Protein AF-D7MNX8-F1 (afdb_monomer_lite)

Foldseek 3Di:
DDQAQEDEDDDPDDPVAVVCQVCLNYQEYHYAYQDDDPDDHDQRASANHAHYEYEYAPDPCVNVVVNVVVRYPNYNYYHYYYDPDPPPDDD

pLDDT: mean 76.77, std 14.46, range [36.94, 94.94]

Structure (mmCIF, N/CA/C/O backbone):
data_AF-D7MNX8-F1
#
_entry.id   AF-D7MNX8-F1
#
loop_
_atom_site.group_PDB
_atom_site.id
_atom_site.type_symbol
_atom_site.label_atom_id
_atom_site.label_alt_id
_atom_site.label_comp_id
_atom_site.label_asym_id
_atom_site.label_entity_id
_atom_site.label_seq_id
_atom_site.pdbx_PDB_ins_code
_atom_site.Cartn_x
_atom_site.Cartn_y
_atom_site.Cartn_z
_atom_site.occupancy
_atom_site.B_iso_or_equiv
_atom_site.auth_seq_id
_atom_site.auth_comp_id
_atom_site.auth_asym_id
_atom_site.auth_atom_id
_atom_site.pdbx_PDB_model_num
ATOM 1 N N . MET A 1 1 ? -7.849 12.945 7.967 1.00 57.25 1 MET A N 1
ATOM 2 C CA . MET A 1 1 ? -7.789 12.048 6.795 1.00 57.25 1 MET A CA 1
ATOM 3 C C . MET A 1 1 ? -9.159 11.454 6.573 1.00 57.25 1 MET A C 1
ATOM 5 O O . MET A 1 1 ? -9.779 11.097 7.570 1.00 57.25 1 MET A O 1
ATOM 9 N N . PRO A 1 2 ? -9.650 11.393 5.328 1.00 66.81 2 PRO A N 1
ATOM 10 C CA . PRO A 1 2 ? -10.882 10.674 5.036 1.00 66.81 2 PRO A CA 1
ATOM 11 C C . PRO A 1 2 ? -10.702 9.191 5.380 1.00 66.81 2 PRO A C 1
ATOM 13 O O . PRO A 1 2 ? -9.617 8.636 5.209 1.00 66.81 2 PRO A O 1
ATOM 16 N N . PHE A 1 3 ? -11.753 8.559 5.888 1.00 77.50 3 PHE A N 1
ATOM 17 C CA . PHE A 1 3 ? -11.788 7.108 6.023 1.00 77.50 3 PHE A CA 1
ATOM 18 C C . PHE A 1 3 ? -12.139 6.526 4.654 1.00 77.50 3 PHE A C 1
ATOM 20 O O . PHE A 1 3 ? -13.234 6.774 4.145 1.00 77.50 3 PHE A O 1
ATOM 27 N N . LEU A 1 4 ? -11.194 5.827 4.028 1.00 79.50 4 LEU A N 1
ATOM 28 C CA . LEU A 1 4 ? -11.373 5.262 2.696 1.00 79.50 4 LEU A CA 1
ATOM 29 C C . LEU A 1 4 ? -11.593 3.756 2.834 1.00 79.50 4 LEU A C 1
ATOM 31 O O . LEU A 1 4 ? -10.695 3.016 3.215 1.00 79.50 4 LEU A O 1
ATOM 35 N N . ALA A 1 5 ? -12.792 3.279 2.513 1.00 84.06 5 ALA A N 1
ATOM 36 C CA . ALA A 1 5 ? -13.034 1.838 2.480 1.00 84.06 5 ALA A CA 1
ATOM 37 C C . ALA A 1 5 ? -12.284 1.172 1.311 1.00 84.06 5 ALA A C 1
ATOM 39 O O . ALA A 1 5 ? -11.768 0.066 1.449 1.00 84.06 5 ALA A O 1
ATOM 40 N N . GLU A 1 6 ? -12.201 1.865 0.175 1.00 86.94 6 GLU A N 1
ATOM 41 C CA . GLU A 1 6 ? -11.598 1.364 -1.055 1.00 86.94 6 GLU A CA 1
ATOM 42 C C . GLU A 1 6 ? -10.992 2.515 -1.867 1.00 86.94 6 GLU A C 1
ATOM 44 O O . GLU A 1 6 ? -11.541 3.619 -1.901 1.00 86.94 6 GLU A O 1
ATOM 49 N N . ALA A 1 7 ? -9.861 2.250 -2.519 1.00 83.00 7 ALA A N 1
ATOM 50 C CA . ALA A 1 7 ? -9.204 3.144 -3.461 1.00 83.00 7 ALA A CA 1
ATOM 51 C C . ALA A 1 7 ? -8.745 2.359 -4.700 1.00 83.00 7 ALA A C 1
ATOM 53 O O . ALA A 1 7 ? -8.170 1.278 -4.578 1.00 83.00 7 ALA A O 1
ATOM 54 N N . SER A 1 8 ? -8.970 2.919 -5.889 1.00 83.12 8 SER A N 1
ATOM 55 C CA . SER A 1 8 ? -8.512 2.357 -7.163 1.00 83.12 8 SER A CA 1
ATOM 56 C C . SER A 1 8 ? -7.721 3.399 -7.939 1.00 83.12 8 SER A C 1
ATOM 58 O O . SER A 1 8 ? -8.167 4.540 -8.075 1.00 83.12 8 SER A O 1
ATOM 60 N N . LEU A 1 9 ? -6.525 3.024 -8.388 1.00 74.50 9 LEU A N 1
ATOM 61 C CA . LEU A 1 9 ? -5.552 3.931 -8.977 1.00 74.50 9 LEU A CA 1
ATOM 62 C C . LEU A 1 9 ? -4.902 3.332 -10.213 1.00 74.50 9 LEU A C 1
ATOM 64 O O . LEU A 1 9 ? -4.266 2.281 -10.162 1.00 74.50 9 LEU A O 1
ATOM 68 N N . GLU A 1 10 ? -4.979 4.089 -11.299 1.00 73.75 10 GLU A N 1
ATOM 69 C CA . GLU A 1 10 ? -4.237 3.863 -12.531 1.00 73.75 10 GLU A CA 1
ATOM 70 C C . GLU A 1 10 ? -3.310 5.058 -12.733 1.00 73.75 10 GLU A C 1
ATOM 72 O O . GLU A 1 10 ? -3.765 6.178 -12.970 1.00 73.75 10 GLU A O 1
ATOM 77 N N . LEU A 1 11 ? -2.003 4.857 -12.542 1.00 66.25 11 LEU A N 1
ATOM 78 C CA . LEU A 1 11 ? -1.056 5.969 -12.450 1.00 66.25 11 LEU A CA 1
ATOM 79 C C . LEU A 1 11 ? -0.034 5.957 -13.591 1.00 66.25 11 LEU A C 1
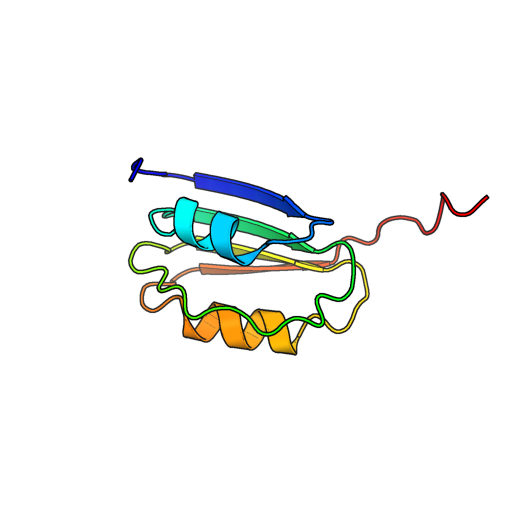ATOM 81 O O . LEU A 1 11 ? 0.594 4.941 -13.892 1.00 66.25 11 LEU A O 1
ATOM 85 N N . SER A 1 12 ? 0.183 7.149 -14.152 1.00 62.69 12 SER A N 1
ATOM 86 C CA . SER A 1 12 ? 1.281 7.516 -15.059 1.00 62.69 12 SER A CA 1
ATOM 87 C C . SER A 1 12 ? 2.097 8.713 -14.516 1.00 62.69 12 SER A C 1
ATOM 89 O O . SER A 1 12 ? 2.614 9.527 -15.282 1.00 62.69 12 SER A O 1
ATOM 91 N N . ILE A 1 13 ? 2.127 8.902 -13.188 1.00 58.69 13 ILE A N 1
ATOM 92 C CA . ILE A 1 13 ? 2.218 10.234 -12.555 1.00 58.69 13 ILE A CA 1
ATOM 93 C C . ILE A 1 13 ? 3.577 10.550 -11.894 1.00 58.69 13 ILE A C 1
ATOM 95 O O . ILE A 1 13 ? 4.168 9.722 -11.206 1.00 58.69 13 ILE A O 1
ATOM 99 N N . ARG A 1 14 ? 4.005 11.822 -12.006 1.00 56.69 14 ARG A N 1
ATOM 100 C CA . ARG A 1 14 ? 5.007 12.471 -11.130 1.00 56.69 14 ARG A CA 1
ATOM 101 C C . ARG A 1 14 ? 4.349 12.896 -9.802 1.00 56.69 14 ARG A C 1
ATOM 103 O O . ARG A 1 14 ? 3.322 13.563 -9.846 1.00 56.69 14 ARG A O 1
ATOM 110 N N . ASN A 1 15 ? 4.967 12.602 -8.650 1.00 65.31 15 ASN A N 1
ATOM 111 C CA . ASN A 1 15 ? 4.480 12.846 -7.264 1.00 65.31 15 ASN A CA 1
ATOM 112 C C . ASN A 1 15 ? 3.587 11.759 -6.634 1.00 65.31 15 ASN A C 1
ATOM 114 O O . ASN A 1 15 ? 2.706 12.067 -5.827 1.00 65.31 15 ASN A O 1
ATOM 118 N N . LEU A 1 16 ? 3.874 10.487 -6.919 1.00 75.00 16 LEU A N 1
ATOM 119 C CA . LEU A 1 16 ? 3.259 9.330 -6.259 1.00 75.00 16 LEU A CA 1
ATOM 120 C C . LEU A 1 16 ? 3.208 9.459 -4.722 1.00 75.00 16 LEU A C 1
ATOM 122 O O . LEU A 1 16 ? 2.214 9.112 -4.094 1.00 75.00 16 LEU A O 1
ATOM 126 N N . THR A 1 17 ? 4.245 10.036 -4.120 1.00 75.12 17 THR A N 1
ATOM 127 C CA . THR A 1 17 ? 4.396 10.178 -2.670 1.00 75.12 17 THR A CA 1
ATOM 128 C C . THR A 1 17 ? 3.255 10.883 -1.963 1.00 75.12 17 THR A C 1
ATOM 130 O O . THR A 1 17 ? 2.692 10.349 -1.011 1.00 75.12 17 THR A O 1
ATOM 133 N N . ARG A 1 18 ? 2.905 12.090 -2.418 1.00 77.31 18 ARG A N 1
ATOM 134 C CA . ARG A 1 18 ? 1.838 12.870 -1.777 1.00 77.31 18 ARG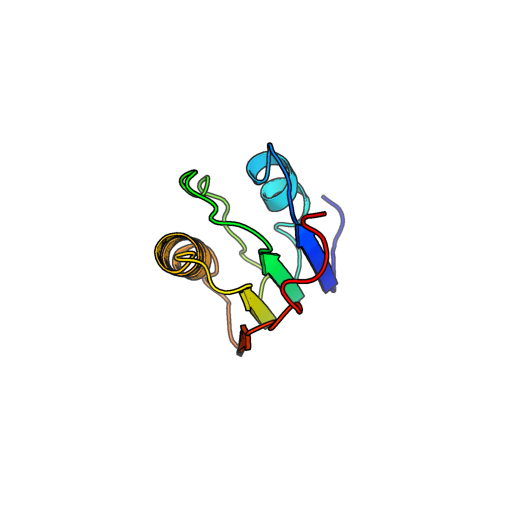 A CA 1
ATOM 135 C C . ARG A 1 18 ? 0.494 12.172 -1.917 1.00 77.31 18 ARG A C 1
ATOM 137 O O . ARG A 1 18 ? -0.366 12.324 -1.058 1.00 77.31 18 ARG A O 1
ATOM 144 N N . PHE A 1 19 ? 0.333 11.418 -2.999 1.00 79.19 19 PHE A N 1
ATOM 145 C CA . PHE A 1 19 ? -0.886 10.688 -3.261 1.00 79.19 19 PHE A CA 1
ATOM 146 C C . PHE A 1 19 ? -1.019 9.467 -2.346 1.00 79.19 19 PHE A C 1
ATOM 148 O O . PHE A 1 19 ? -2.049 9.322 -1.697 1.00 79.19 19 PHE A O 1
ATOM 155 N N . LEU A 1 20 ? 0.031 8.642 -2.232 1.00 83.75 20 LEU A N 1
ATOM 156 C CA . LEU A 1 20 ? 0.047 7.489 -1.323 1.00 83.75 20 LEU A CA 1
ATOM 157 C C . LEU A 1 20 ? -0.199 7.910 0.133 1.00 83.75 20 LEU A C 1
ATOM 159 O O . LEU A 1 20 ? -0.983 7.268 0.826 1.00 83.75 20 LEU A O 1
ATOM 163 N N . ASP A 1 21 ? 0.392 9.023 0.582 1.00 84.19 21 ASP A N 1
ATOM 164 C CA . ASP A 1 21 ? 0.127 9.536 1.930 1.00 84.19 21 ASP A CA 1
ATOM 165 C C . ASP A 1 21 ? -1.349 9.928 2.107 1.00 84.19 21 ASP A C 1
ATOM 167 O O . ASP A 1 21 ? -1.956 9.579 3.115 1.00 84.19 21 ASP A O 1
ATOM 171 N N . ALA A 1 22 ? -1.973 10.566 1.111 1.00 84.44 22 ALA A N 1
ATOM 172 C CA . ALA A 1 22 ? -3.377 10.976 1.182 1.00 84.44 22 ALA A CA 1
ATOM 173 C C . ALA A 1 22 ? -4.367 9.800 1.302 1.00 84.44 22 ALA A C 1
ATOM 175 O O . ALA A 1 22 ? -5.461 9.986 1.838 1.00 84.44 22 ALA A O 1
ATOM 176 N N . ILE A 1 23 ? -3.983 8.610 0.831 1.00 86.94 23 ILE A N 1
ATOM 177 C CA . ILE A 1 23 ? -4.831 7.409 0.806 1.00 86.94 23 ILE A CA 1
ATOM 178 C C . ILE A 1 23 ? -4.429 6.345 1.834 1.00 86.94 23 ILE A C 1
ATOM 180 O O . ILE A 1 23 ? -4.961 5.240 1.795 1.00 86.94 23 ILE A O 1
ATOM 184 N N . LYS A 1 24 ? -3.498 6.629 2.752 1.00 87.94 24 LYS A N 1
ATOM 185 C CA . LYS A 1 24 ? -2.955 5.608 3.671 1.00 87.94 24 LYS A CA 1
ATOM 186 C C . LYS A 1 24 ? -3.974 4.975 4.629 1.00 87.94 24 LYS A C 1
ATOM 188 O O . LYS A 1 24 ? -3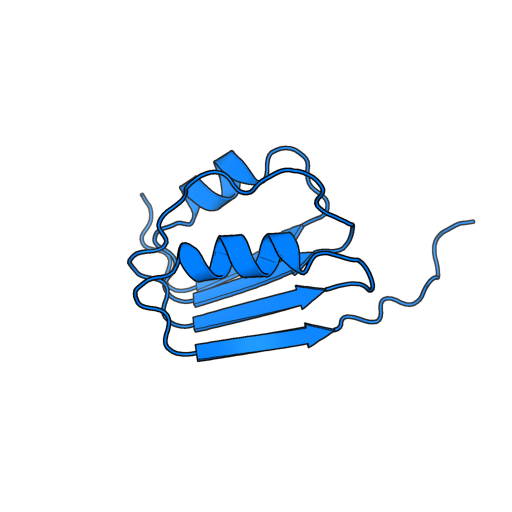.682 3.959 5.250 1.00 87.94 24 LYS A O 1
ATOM 193 N N . SER A 1 25 ? -5.156 5.578 4.753 1.00 89.81 25 SER A N 1
ATOM 194 C CA . SER A 1 25 ? -6.317 5.054 5.482 1.00 89.81 25 SER A CA 1
ATOM 195 C C . SER A 1 25 ? -7.170 4.076 4.666 1.00 89.81 25 SER A C 1
ATOM 197 O O . SER A 1 25 ? -8.238 3.688 5.128 1.00 89.81 25 SER A O 1
ATOM 199 N N . ALA A 1 26 ? -6.763 3.724 3.443 1.00 90.44 26 ALA A N 1
ATOM 200 C CA . ALA A 1 26 ? -7.496 2.785 2.608 1.00 90.44 26 ALA A CA 1
ATOM 201 C C . ALA A 1 26 ? -7.448 1.365 3.187 1.00 90.44 26 ALA A C 1
ATOM 203 O O . ALA A 1 26 ? -6.365 0.843 3.449 1.00 90.44 26 ALA A O 1
ATOM 204 N N . ASN A 1 27 ? -8.610 0.717 3.302 1.00 93.00 27 ASN A N 1
ATOM 205 C CA . ASN A 1 27 ? -8.681 -0.702 3.669 1.00 93.00 27 ASN A CA 1
ATOM 206 C C . ASN A 1 27 ? -8.443 -1.626 2.472 1.00 93.00 27 ASN A C 1
ATOM 208 O O . ASN A 1 27 ? -7.911 -2.728 2.625 1.00 93.00 27 ASN A O 1
ATOM 212 N N . ARG A 1 28 ? -8.841 -1.175 1.280 1.00 94.00 28 ARG A N 1
ATOM 213 C CA . ARG A 1 28 ? -8.651 -1.882 0.014 1.00 94.00 28 ARG A CA 1
ATOM 214 C C . ARG A 1 28 ? -7.995 -0.966 -1.002 1.00 94.00 28 ARG A C 1
ATOM 216 O O . ARG A 1 28 ? -8.452 0.161 -1.185 1.00 94.00 28 ARG A O 1
ATOM 223 N N . LEU A 1 29 ? -6.961 -1.452 -1.675 1.00 90.06 29 LEU A N 1
ATOM 224 C CA . LEU A 1 29 ? -6.216 -0.698 -2.675 1.00 90.06 29 LEU A CA 1
ATOM 225 C C . LEU A 1 29 ? -6.046 -1.523 -3.949 1.00 90.06 29 LEU A C 1
ATOM 227 O O . LEU A 1 29 ? -5.517 -2.631 -3.920 1.00 90.06 29 LEU A O 1
ATOM 231 N N . TYR A 1 30 ? -6.455 -0.951 -5.075 1.00 89.69 30 TYR A N 1
ATOM 232 C CA . TYR A 1 30 ? -6.075 -1.392 -6.411 1.00 89.69 30 TYR A CA 1
ATOM 233 C C . TYR A 1 30 ? -5.086 -0.382 -6.996 1.00 89.69 30 TYR A C 1
ATOM 235 O O . TYR A 1 30 ? -5.391 0.808 -7.068 1.00 89.69 30 TYR A O 1
ATOM 243 N N . LEU A 1 31 ? -3.901 -0.840 -7.394 1.00 85.19 31 LEU A N 1
ATOM 244 C CA . LEU A 1 31 ? -2.826 0.006 -7.902 1.00 85.19 31 LEU A CA 1
ATOM 245 C C . LEU A 1 31 ? -2.252 -0.585 -9.191 1.00 85.19 31 LEU A C 1
ATOM 247 O O . LEU A 1 31 ? -1.593 -1.623 -9.155 1.00 85.19 31 LEU A O 1
ATOM 251 N N . CYS A 1 32 ? -2.468 0.094 -10.319 1.00 80.25 32 CYS A N 1
ATOM 252 C CA . CYS A 1 32 ? -1.877 -0.263 -11.605 1.00 80.25 32 CYS A CA 1
ATOM 253 C C . CYS A 1 32 ? -0.821 0.748 -12.065 1.00 80.25 32 CYS A C 1
ATOM 255 O O . CYS A 1 32 ? -1.081 1.954 -12.157 1.00 80.25 32 CYS A O 1
ATOM 257 N N . LEU A 1 33 ? 0.366 0.234 -12.394 1.00 75.69 33 LEU A N 1
ATOM 258 C CA . LEU A 1 33 ? 1.494 0.996 -12.914 1.00 75.69 33 LEU A CA 1
ATOM 259 C C . LEU A 1 33 ? 1.670 0.750 -14.410 1.00 75.69 33 LEU A C 1
ATOM 261 O O . LEU A 1 33 ? 1.862 -0.383 -14.855 1.00 75.69 33 LEU A O 1
ATOM 265 N N . HIS A 1 34 ? 1.634 1.844 -15.170 1.00 70.38 34 HIS A N 1
ATOM 266 C CA . HIS A 1 34 ? 1.717 1.824 -16.631 1.00 70.38 34 HIS A CA 1
ATOM 267 C C . HIS A 1 34 ? 3.129 2.093 -17.178 1.00 70.38 34 HIS A C 1
ATOM 269 O O . HIS A 1 34 ? 3.343 1.979 -18.381 1.00 70.38 34 HIS A O 1
ATOM 275 N N . ARG A 1 35 ? 4.095 2.475 -16.329 1.00 65.94 35 ARG A N 1
ATOM 276 C CA . ARG A 1 35 ? 5.512 2.697 -16.684 1.00 65.94 35 ARG A CA 1
ATOM 277 C C . ARG A 1 35 ? 6.417 2.340 -15.506 1.00 65.94 35 ARG A C 1
ATOM 279 O O . ARG A 1 35 ? 5.947 2.344 -14.368 1.00 65.94 35 ARG A O 1
ATOM 286 N N . ASP A 1 36 ? 7.700 2.104 -15.785 1.00 61.88 36 ASP A N 1
ATOM 287 C CA . ASP A 1 36 ? 8.720 1.882 -14.756 1.00 61.88 36 ASP A CA 1
ATOM 288 C C . ASP A 1 36 ? 8.780 3.065 -13.787 1.00 61.88 36 ASP A C 1
ATOM 290 O O . ASP A 1 36 ? 9.160 4.185 -14.143 1.00 61.88 36 ASP A O 1
ATOM 294 N N . ILE A 1 37 ? 8.391 2.810 -12.538 1.00 63.31 37 ILE A N 1
ATOM 295 C CA . ILE A 1 37 ? 8.609 3.745 -11.442 1.00 63.31 37 ILE A CA 1
ATOM 296 C C . ILE A 1 37 ? 10.021 3.503 -10.925 1.00 63.31 37 ILE A C 1
ATOM 298 O O . ILE A 1 37 ? 10.270 2.587 -10.153 1.00 63.31 37 ILE A O 1
ATOM 302 N N . THR A 1 38 ? 10.950 4.350 -11.358 1.00 55.81 38 THR A N 1
ATOM 303 C CA . THR A 1 38 ? 12.350 4.326 -10.908 1.00 55.81 38 THR A CA 1
ATOM 304 C C . THR A 1 38 ? 12.577 5.110 -9.615 1.00 55.81 38 THR A C 1
ATOM 306 O O . THR A 1 38 ? 13.692 5.146 -9.096 1.00 55.81 38 THR A O 1
ATOM 309 N N . SER A 1 39 ? 11.545 5.770 -9.082 1.00 59.75 39 SER A N 1
ATOM 310 C CA . SER A 1 39 ? 11.651 6.515 -7.829 1.00 59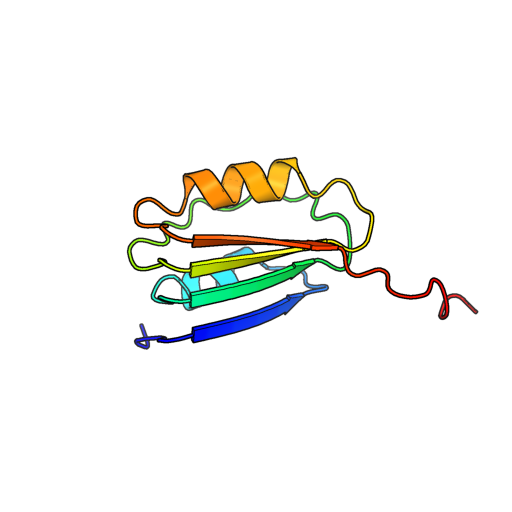.75 39 SER A CA 1
ATOM 311 C C . SER A 1 39 ? 11.393 5.607 -6.633 1.00 59.75 39 SER A C 1
ATOM 313 O O . SER A 1 39 ? 10.340 4.973 -6.571 1.00 59.75 39 SER A O 1
ATOM 315 N N . ALA A 1 40 ? 12.314 5.626 -5.666 1.00 60.22 40 ALA A N 1
ATOM 316 C CA . ALA A 1 40 ? 12.159 4.956 -4.379 1.00 60.22 40 ALA A CA 1
ATOM 317 C C . ALA A 1 40 ? 10.813 5.302 -3.726 1.00 60.22 40 ALA A C 1
ATOM 319 O O . ALA A 1 40 ? 10.366 6.457 -3.768 1.00 60.22 40 ALA A O 1
ATOM 320 N N . ILE A 1 41 ? 10.172 4.302 -3.117 1.00 64.44 41 ILE A N 1
ATOM 321 C CA . ILE A 1 41 ? 8.912 4.529 -2.417 1.00 64.44 41 ILE A CA 1
ATOM 322 C C . ILE A 1 41 ? 9.191 5.368 -1.165 1.00 64.44 41 ILE A C 1
ATOM 324 O O . ILE A 1 41 ? 10.077 5.042 -0.376 1.00 64.44 41 ILE A O 1
ATOM 328 N N . PRO A 1 42 ? 8.447 6.459 -0.952 1.00 65.81 42 PRO A N 1
ATOM 329 C CA . PRO A 1 42 ? 8.490 7.181 0.312 1.00 65.81 42 PRO A CA 1
ATOM 330 C C . PRO A 1 42 ? 7.945 6.300 1.435 1.00 65.81 42 PRO A C 1
ATOM 332 O O . PRO A 1 42 ? 6.983 5.574 1.236 1.00 65.81 42 PRO A O 1
ATOM 335 N N . LEU A 1 43 ? 8.505 6.414 2.633 1.00 68.88 43 LEU A N 1
ATOM 336 C CA . LEU A 1 43 ? 8.061 5.651 3.798 1.00 68.88 43 LEU A CA 1
ATOM 337 C C . LEU A 1 43 ? 6.606 6.026 4.185 1.00 68.88 43 LEU A C 1
ATOM 339 O O . LEU A 1 43 ? 6.383 6.983 4.928 1.00 68.88 43 LEU A O 1
ATOM 343 N N . VAL A 1 44 ? 5.605 5.308 3.669 1.00 79.81 44 VAL A N 1
ATOM 344 C CA . VAL A 1 44 ? 4.171 5.493 3.946 1.00 79.81 44 VAL A CA 1
ATOM 345 C C . VAL A 1 44 ? 3.629 4.221 4.581 1.00 79.81 44 VAL A C 1
ATOM 347 O O . VAL A 1 44 ? 3.533 3.196 3.935 1.00 79.81 44 VAL A O 1
ATOM 350 N N . SER A 1 45 ? 3.222 4.265 5.848 1.00 86.88 45 SER A N 1
ATOM 351 C CA . SER A 1 45 ? 2.647 3.078 6.493 1.00 86.88 45 SER A CA 1
ATOM 352 C C . SER A 1 45 ? 1.140 2.974 6.240 1.00 86.88 45 SER A C 1
ATOM 354 O O . SER A 1 45 ? 0.368 3.830 6.683 1.00 86.88 45 SER A O 1
ATOM 356 N N . PHE A 1 46 ? 0.727 1.905 5.560 1.00 89.44 46 PHE A N 1
ATOM 357 C CA . PHE A 1 46 ? -0.664 1.532 5.314 1.00 89.44 46 PHE A CA 1
ATOM 358 C C . PHE A 1 46 ? -1.186 0.646 6.453 1.00 89.44 46 PHE A C 1
ATOM 360 O O . PHE A 1 46 ? -1.340 -0.566 6.312 1.00 89.44 46 PHE A O 1
ATOM 367 N N . THR A 1 47 ? -1.445 1.244 7.615 1.00 89.56 47 THR A N 1
ATOM 368 C CA . THR A 1 47 ? -1.819 0.499 8.833 1.00 89.56 47 THR A CA 1
ATOM 369 C C . THR A 1 47 ? -3.216 -0.120 8.795 1.00 89.56 47 THR A C 1
ATOM 371 O O . THR A 1 47 ? -3.534 -0.936 9.651 1.00 89.56 47 THR A O 1
ATOM 374 N N . GLN A 1 48 ? -4.057 0.270 7.837 1.00 90.94 48 GLN A N 1
ATOM 375 C CA . GLN A 1 48 ? -5.442 -0.208 7.715 1.00 90.94 48 GLN A CA 1
ATOM 376 C C . GLN A 1 48 ? -5.668 -1.060 6.464 1.00 90.94 48 GLN A C 1
ATOM 378 O O . GLN A 1 48 ? -6.754 -1.604 6.272 1.00 90.94 48 GLN A O 1
ATOM 383 N N . LEU A 1 49 ? -4.648 -1.193 5.615 1.00 93.56 49 LEU A N 1
ATOM 384 C CA . LEU A 1 49 ? -4.783 -1.874 4.342 1.00 93.56 49 LEU A CA 1
ATOM 385 C C . LEU A 1 49 ? -4.801 -3.388 4.539 1.00 93.56 49 LEU A C 1
ATOM 387 O O . LEU A 1 49 ? -3.817 -3.985 4.968 1.00 93.56 49 LEU A O 1
ATOM 391 N N . HIS A 1 50 ? -5.918 -4.006 4.168 1.00 94.06 50 HIS A N 1
ATOM 392 C CA . HIS A 1 50 ? -6.134 -5.445 4.257 1.00 94.06 50 HIS A CA 1
ATOM 393 C C . HIS A 1 50 ? -6.104 -6.130 2.892 1.00 94.06 50 HIS A C 1
ATOM 395 O O . HIS A 1 50 ? -5.591 -7.245 2.793 1.00 94.06 50 HIS A O 1
ATOM 401 N N . ASP A 1 51 ? -6.623 -5.471 1.853 1.00 94.94 51 ASP A N 1
ATOM 402 C CA . ASP A 1 51 ? -6.700 -6.023 0.502 1.00 94.94 51 ASP A CA 1
ATOM 403 C C . ASP A 1 51 ? -5.886 -5.161 -0.473 1.00 94.94 51 ASP A C 1
ATOM 405 O O . ASP A 1 51 ? -6.221 -4.001 -0.708 1.00 94.94 51 ASP A O 1
ATOM 409 N N . LEU A 1 52 ? -4.844 -5.732 -1.078 1.00 92.06 52 LEU A N 1
ATOM 410 C CA . LEU A 1 52 ? -4.014 -5.068 -2.083 1.00 92.06 52 LEU A CA 1
ATOM 411 C C . LEU A 1 52 ? -4.066 -5.830 -3.409 1.00 92.06 52 LEU A C 1
ATOM 413 O O . LEU A 1 52 ? -3.791 -7.029 -3.474 1.00 92.06 52 LEU A O 1
ATOM 417 N N . THR A 1 53 ? -4.395 -5.126 -4.488 1.00 91.69 53 THR A N 1
ATOM 418 C CA . THR A 1 53 ? -4.291 -5.630 -5.858 1.00 91.69 53 THR A CA 1
ATOM 419 C C . THR A 1 53 ? -3.300 -4.780 -6.634 1.00 91.69 53 THR A C 1
ATOM 421 O O . THR A 1 53 ? -3.492 -3.576 -6.781 1.00 91.69 53 THR A O 1
ATOM 424 N N . LEU A 1 54 ? -2.244 -5.416 -7.129 1.00 87.31 54 LEU A N 1
ATOM 425 C CA . LEU A 1 54 ? -1.162 -4.788 -7.876 1.00 87.31 54 LEU A CA 1
ATOM 426 C C . LEU A 1 54 ? -1.271 -5.144 -9.352 1.00 87.31 54 LEU A C 1
ATOM 428 O O . LEU A 1 54 ? -1.537 -6.293 -9.696 1.00 87.31 54 LEU A O 1
ATOM 432 N N . CYS A 1 55 ? -1.050 -4.165 -10.218 1.00 84.31 55 CYS A N 1
ATOM 433 C CA . CYS A 1 55 ? -1.125 -4.310 -11.661 1.00 84.31 55 CYS A CA 1
ATOM 434 C C . CYS A 1 55 ? 0.126 -3.722 -12.327 1.00 84.31 55 CYS A C 1
ATOM 436 O O . CYS A 1 55 ? 0.516 -2.595 -12.026 1.00 84.31 55 CYS A O 1
ATOM 438 N N . THR A 1 56 ? 0.777 -4.488 -13.208 1.00 76.75 56 THR A N 1
ATOM 439 C CA . THR A 1 56 ? 1.983 -4.061 -13.948 1.00 76.75 56 THR A CA 1
ATOM 440 C C . THR A 1 56 ? 1.778 -4.158 -15.459 1.00 76.75 56 THR A C 1
ATOM 442 O O . THR A 1 56 ? 1.131 -5.094 -15.933 1.00 76.75 56 THR A O 1
ATOM 445 N N . CYS A 1 57 ? 2.350 -3.213 -16.211 1.00 71.88 57 CYS A N 1
ATOM 446 C CA . CYS A 1 57 ? 2.313 -3.162 -17.678 1.00 71.88 57 CYS A CA 1
ATOM 447 C C . CYS A 1 57 ? 3.678 -3.494 -18.314 1.00 71.88 57 CYS A C 1
ATOM 449 O O . CYS A 1 57 ? 4.196 -2.728 -19.121 1.00 71.88 57 CYS A O 1
ATOM 451 N N . GLY A 1 58 ? 4.280 -4.630 -17.942 1.00 61.94 58 GLY A N 1
ATOM 452 C CA . GLY A 1 58 ? 5.466 -5.177 -18.626 1.00 61.94 58 GLY A CA 1
ATOM 453 C C . GLY A 1 58 ? 6.830 -4.582 -18.239 1.00 61.94 58 GLY A C 1
ATOM 454 O O . GLY A 1 58 ? 7.819 -4.919 -18.883 1.00 61.94 58 GLY A O 1
ATOM 455 N N . GLY A 1 59 ? 6.893 -3.739 -17.202 1.00 64.44 59 GLY A N 1
ATOM 456 C CA . GLY A 1 59 ? 8.126 -3.130 -16.678 1.00 64.44 59 GLY A CA 1
ATOM 457 C C . GLY A 1 59 ? 8.678 -3.777 -15.393 1.00 64.44 59 GLY A C 1
ATOM 458 O O . GLY A 1 59 ? 7.996 -4.582 -14.746 1.00 64.44 59 GLY A O 1
ATOM 459 N N . ASP A 1 60 ? 9.897 -3.392 -14.998 1.00 67.56 60 ASP A N 1
ATOM 460 C CA . ASP A 1 60 ? 10.602 -3.814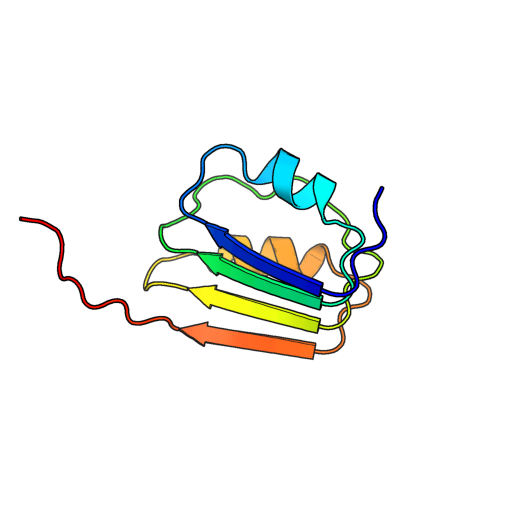 -13.774 1.00 67.56 60 ASP A CA 1
ATOM 461 C C . ASP A 1 60 ? 10.144 -3.007 -12.544 1.00 67.56 60 ASP A C 1
ATOM 463 O O . ASP A 1 60 ? 10.903 -2.329 -11.854 1.00 67.56 60 ASP A O 1
ATOM 467 N N . ALA A 1 61 ? 8.846 -3.086 -12.253 1.00 72.94 61 ALA A N 1
ATOM 468 C CA . ALA A 1 61 ? 8.252 -2.498 -11.053 1.00 72.94 61 ALA A CA 1
ATOM 469 C C . ALA A 1 61 ? 8.407 -3.401 -9.810 1.00 72.94 61 ALA A C 1
ATOM 471 O O . ALA A 1 61 ? 7.780 -3.155 -8.782 1.00 72.94 61 ALA A O 1
ATOM 472 N N . TRP A 1 62 ? 9.206 -4.471 -9.880 1.00 74.94 62 TRP A N 1
ATOM 473 C CA . TRP A 1 62 ? 9.320 -5.455 -8.799 1.00 74.94 62 TRP A CA 1
ATOM 474 C C . TRP A 1 62 ? 9.889 -4.865 -7.515 1.00 74.94 62 TRP A C 1
ATOM 476 O O . TRP A 1 62 ? 9.356 -5.128 -6.439 1.00 74.94 62 TRP A O 1
ATOM 486 N N . SER A 1 63 ? 10.930 -4.042 -7.630 1.00 77.88 63 SER A N 1
ATOM 487 C CA . SER A 1 63 ? 11.518 -3.322 -6.496 1.00 77.88 63 SER A CA 1
ATOM 488 C C . SER A 1 63 ? 10.484 -2.430 -5.807 1.00 77.88 63 SER A C 1
ATOM 490 O O . SER A 1 63 ? 10.318 -2.503 -4.592 1.00 77.88 63 SER A O 1
ATOM 492 N N . PHE A 1 64 ? 9.701 -1.691 -6.596 1.00 78.75 64 PHE A N 1
ATOM 493 C CA . PHE A 1 64 ? 8.581 -0.894 -6.110 1.00 78.75 64 PHE A CA 1
ATOM 494 C C . PHE A 1 64 ? 7.572 -1.764 -5.340 1.00 78.75 64 PHE A C 1
ATOM 496 O O . PHE A 1 64 ? 7.213 -1.467 -4.203 1.00 78.75 64 PHE A O 1
ATOM 503 N N . TRP A 1 65 ? 7.132 -2.884 -5.909 1.00 81.69 65 TRP A N 1
ATOM 504 C CA . TRP A 1 65 ? 6.165 -3.739 -5.221 1.00 81.69 65 TRP A CA 1
ATOM 505 C C . TRP A 1 65 ? 6.695 -4.270 -3.892 1.00 81.69 65 TRP A C 1
ATOM 507 O O . TRP A 1 65 ? 5.968 -4.237 -2.904 1.00 81.69 65 TRP A O 1
ATOM 517 N N . LEU A 1 66 ? 7.956 -4.697 -3.837 1.00 84.50 66 LEU A N 1
ATOM 518 C CA . LEU A 1 66 ? 8.572 -5.179 -2.601 1.00 84.50 66 LEU A CA 1
ATOM 519 C C . LEU A 1 66 ? 8.588 -4.099 -1.510 1.00 84.50 66 LEU A C 1
ATOM 521 O O . LEU A 1 66 ? 8.171 -4.375 -0.382 1.00 84.50 66 LEU A O 1
ATOM 525 N N . ASP A 1 67 ? 8.978 -2.871 -1.854 1.00 84.69 67 ASP A N 1
ATOM 526 C CA . ASP A 1 67 ? 9.003 -1.741 -0.919 1.00 84.69 67 ASP A CA 1
ATOM 527 C C . ASP A 1 67 ? 7.599 -1.380 -0.401 1.00 84.69 67 ASP A C 1
ATOM 529 O O . ASP A 1 67 ? 7.433 -1.011 0.765 1.00 84.69 67 ASP A O 1
ATOM 533 N N . LEU A 1 68 ? 6.569 -1.497 -1.248 1.00 84.62 68 LEU A N 1
ATOM 534 C CA . LEU A 1 68 ? 5.181 -1.215 -0.872 1.00 84.62 68 LEU A CA 1
ATOM 535 C C . LEU A 1 68 ? 4.626 -2.303 0.051 1.00 84.62 68 LEU A C 1
ATOM 537 O O . LEU A 1 68 ? 3.919 -2.007 1.012 1.00 84.62 68 LEU A O 1
ATOM 541 N N . LEU A 1 69 ? 4.954 -3.569 -0.210 1.00 87.44 69 LEU A N 1
ATOM 542 C CA . LEU A 1 69 ? 4.504 -4.684 0.623 1.00 87.44 69 LEU A CA 1
ATOM 543 C C . LEU A 1 69 ? 5.065 -4.587 2.046 1.00 87.44 69 LEU A C 1
ATOM 545 O O . LEU A 1 69 ? 4.339 -4.843 3.005 1.00 87.44 69 LEU A O 1
ATOM 549 N N . GLN A 1 70 ? 6.313 -4.135 2.202 1.00 89.06 70 GLN A N 1
ATOM 550 C CA . GLN A 1 70 ? 6.909 -3.873 3.520 1.00 89.06 70 GLN A CA 1
ATOM 551 C C . GLN A 1 70 ? 6.179 -2.776 4.310 1.00 89.06 70 GLN A C 1
ATOM 553 O O . GLN A 1 70 ? 6.284 -2.706 5.533 1.00 89.06 70 GLN A O 1
ATOM 558 N N . GLN A 1 71 ? 5.423 -1.926 3.620 1.00 89.12 71 GLN A N 1
ATOM 559 C CA . GLN A 1 71 ? 4.695 -0.799 4.189 1.00 89.12 71 GLN A CA 1
ATOM 560 C C . GLN A 1 71 ? 3.255 -1.134 4.618 1.00 89.12 71 GLN A C 1
ATOM 562 O O . GLN A 1 71 ? 2.572 -0.268 5.173 1.00 89.12 71 GLN A O 1
ATOM 567 N N . CYS A 1 72 ? 2.800 -2.375 4.416 1.00 91.12 72 CYS A N 1
ATOM 568 C CA . CYS A 1 72 ? 1.422 -2.815 4.659 1.00 91.12 72 CYS A CA 1
ATOM 569 C C . CYS A 1 72 ? 1.355 -3.899 5.762 1.00 91.12 72 CYS A C 1
ATOM 571 O O . CYS A 1 72 ? 1.165 -5.076 5.451 1.00 91.12 72 CYS A O 1
ATOM 573 N N . PRO A 1 73 ? 1.513 -3.546 7.055 1.00 90.94 73 PRO A N 1
ATOM 574 C CA . PRO A 1 73 ? 1.662 -4.524 8.142 1.00 90.94 73 PRO A CA 1
ATOM 575 C C . PRO A 1 73 ? 0.420 -5.394 8.395 1.00 90.94 73 PRO A C 1
ATOM 577 O O . PRO A 1 73 ? 0.551 -6.517 8.869 1.00 90.94 73 PRO A O 1
ATOM 580 N N . GLU A 1 74 ? -0.774 -4.897 8.066 1.00 93.62 74 GLU A N 1
ATOM 581 C CA . GLU A 1 74 ? -2.058 -5.571 8.314 1.00 93.62 74 GLU A CA 1
ATOM 582 C C . GLU A 1 74 ? -2.644 -6.236 7.054 1.00 93.62 74 GLU A C 1
ATOM 584 O O . GLU A 1 74 ? -3.825 -6.612 7.026 1.00 93.62 74 GLU A O 1
ATOM 589 N N . MET A 1 75 ? -1.833 -6.374 5.998 1.00 94.12 75 MET A N 1
ATOM 590 C CA . MET A 1 75 ? -2.266 -6.930 4.720 1.00 94.12 75 MET A CA 1
ATOM 591 C C . MET A 1 75 ? -2.605 -8.417 4.859 1.00 94.12 75 MET A C 1
ATOM 593 O O . MET A 1 75 ? -1.834 -9.210 5.395 1.00 94.12 75 MET A O 1
ATOM 597 N N . ARG A 1 76 ? -3.770 -8.806 4.336 1.00 94.56 76 ARG A N 1
ATOM 598 C CA . ARG A 1 76 ? -4.292 -10.182 4.396 1.00 94.56 76 ARG A CA 1
ATOM 599 C C . ARG A 1 76 ? -4.459 -10.800 3.021 1.00 94.56 76 ARG A C 1
ATOM 601 O O . ARG A 1 76 ? -4.315 -12.010 2.870 1.00 94.56 76 ARG A O 1
ATOM 608 N N . VAL A 1 77 ? -4.776 -9.978 2.026 1.00 94.56 77 VAL A N 1
ATOM 609 C CA . VAL A 1 77 ? -5.002 -10.416 0.654 1.00 94.56 77 VAL A CA 1
ATOM 610 C C . VAL A 1 77 ? -4.086 -9.628 -0.263 1.00 94.56 77 VAL A C 1
ATOM 612 O O . VAL A 1 77 ? -4.125 -8.401 -0.293 1.00 94.56 77 VAL A O 1
ATOM 615 N N . LEU A 1 78 ? -3.297 -10.361 -1.044 1.00 92.88 78 LEU A N 1
ATOM 616 C CA . LEU A 1 78 ? -2.453 -9.825 -2.100 1.00 92.88 78 LEU A CA 1
ATOM 617 C C . LEU A 1 78 ? -2.852 -10.467 -3.427 1.00 92.88 78 LEU A C 1
ATOM 619 O O . LEU A 1 78 ? -2.919 -11.693 -3.538 1.00 92.88 78 LEU A O 1
ATOM 623 N N . ARG A 1 79 ? -3.123 -9.642 -4.436 1.00 93.12 79 ARG A N 1
ATOM 624 C CA . ARG A 1 79 ? -3.427 -10.078 -5.802 1.00 93.12 79 ARG A CA 1
ATOM 625 C C . ARG A 1 79 ? -2.493 -9.386 -6.776 1.00 93.12 79 ARG A C 1
ATOM 627 O O . ARG A 1 79 ? -2.251 -8.190 -6.653 1.00 93.12 79 ARG A O 1
ATOM 634 N N . PHE A 1 80 ? -2.025 -10.133 -7.766 1.00 86.81 80 PHE A N 1
ATOM 635 C CA . PHE A 1 80 ? -1.238 -9.602 -8.870 1.00 86.81 80 PHE A CA 1
ATOM 636 C C . PHE A 1 80 ? -2.014 -9.752 -10.172 1.00 86.81 80 PHE A C 1
ATOM 638 O O . PHE A 1 80 ? -2.587 -10.806 -10.447 1.00 86.81 80 PHE A O 1
ATOM 645 N N . SER A 1 81 ? -2.009 -8.691 -10.965 1.00 83.44 81 SER A N 1
ATOM 646 C CA . SER A 1 81 ? -2.536 -8.641 -12.318 1.00 83.44 81 SER A CA 1
ATOM 647 C C . SER A 1 81 ? -1.436 -8.153 -13.254 1.00 83.44 81 SER A C 1
ATOM 649 O O . SER A 1 81 ? -0.651 -7.267 -12.919 1.00 83.44 81 SER A O 1
ATOM 651 N N . ILE A 1 82 ? -1.362 -8.737 -14.440 1.00 74.25 82 ILE A N 1
ATOM 652 C CA . ILE A 1 82 ? -0.512 -8.227 -15.511 1.00 74.25 82 ILE A CA 1
ATOM 653 C C . ILE A 1 82 ? -1.468 -7.625 -16.527 1.00 74.25 82 ILE A C 1
ATOM 655 O O . ILE A 1 82 ? -2.272 -8.344 -17.120 1.00 74.25 82 ILE A O 1
ATOM 659 N N . SER A 1 83 ? -1.406 -6.306 -16.699 1.00 68.81 83 SER A N 1
ATOM 660 C CA . SER A 1 83 ? -2.171 -5.637 -17.743 1.00 68.81 83 SER A CA 1
ATOM 661 C C . SER A 1 83 ? -1.332 -5.637 -19.011 1.00 68.81 83 SER A C 1
ATOM 663 O O . SER A 1 83 ? -0.352 -4.904 -19.143 1.00 68.81 83 SER A O 1
ATOM 665 N N . LEU A 1 84 ? -1.698 -6.509 -19.945 1.00 59.28 84 LEU A N 1
ATOM 666 C CA . LEU A 1 84 ? -1.207 -6.451 -21.314 1.00 59.28 84 LEU A CA 1
ATOM 667 C C . LEU A 1 84 ? -1.967 -5.321 -22.016 1.00 59.28 84 LEU A C 1
ATOM 669 O O . LEU A 1 84 ? -2.946 -5.574 -22.716 1.00 59.28 84 LEU A O 1
ATOM 673 N N . TYR A 1 85 ? -1.557 -4.067 -21.816 1.00 54.34 85 TYR A N 1
ATOM 674 C CA . TYR A 1 85 ? -1.968 -3.036 -22.766 1.00 54.34 85 TYR A CA 1
ATOM 675 C C . TYR A 1 85 ? -1.437 -3.448 -24.148 1.00 54.34 85 TYR A C 1
ATOM 677 O O . TYR A 1 85 ? -0.264 -3.824 -24.256 1.00 54.34 85 TYR A O 1
ATOM 685 N N . PRO A 1 86 ? -2.254 -3.410 -25.215 1.00 45.09 86 PRO A N 1
ATOM 686 C CA . PRO A 1 86 ? -1.702 -3.528 -26.548 1.00 45.09 86 PRO A CA 1
ATOM 687 C C . PRO A 1 86 ? -0.744 -2.351 -26.743 1.00 45.09 86 PRO A C 1
ATOM 689 O O . PRO A 1 86 ? -1.098 -1.213 -26.441 1.00 45.09 86 PRO A O 1
ATOM 692 N N . LEU A 1 87 ? 0.457 -2.634 -27.250 1.00 46.62 87 LEU A N 1
ATOM 693 C CA . LEU A 1 87 ? 1.455 -1.680 -27.758 1.00 46.62 87 LEU A CA 1
ATOM 694 C C . LEU A 1 87 ? 0.914 -0.889 -28.973 1.00 46.62 87 LEU A C 1
ATOM 696 O O . LEU A 1 87 ? 1.525 -0.844 -30.034 1.00 46.62 87 LEU A O 1
ATOM 700 N N . LEU A 1 88 ? -0.279 -0.318 -28.857 1.00 45.69 88 LEU A N 1
ATOM 701 C CA . LEU A 1 88 ? -0.954 0.469 -29.872 1.00 45.69 88 LEU A CA 1
ATOM 702 C C . LEU A 1 88 ? -1.221 1.834 -29.261 1.00 45.69 88 LEU A C 1
ATOM 704 O O . LEU A 1 88 ? -2.283 2.042 -28.689 1.00 45.69 88 LEU A O 1
ATOM 708 N N . LEU A 1 89 ? -0.212 2.702 -29.320 1.00 45.09 89 LEU A N 1
ATOM 709 C CA . LEU A 1 89 ? -0.295 4.157 -29.503 1.00 45.09 89 LEU A CA 1
ATOM 710 C C . LEU A 1 89 ? 1.121 4.744 -29.333 1.00 45.09 89 LEU A C 1
ATOM 712 O O . LEU A 1 89 ? 1.359 5.588 -28.480 1.00 45.09 89 LEU A O 1
ATOM 716 N N . ASP A 1 90 ? 2.060 4.277 -30.153 1.00 36.94 90 ASP A N 1
ATOM 717 C CA . ASP A 1 90 ? 3.185 5.103 -30.593 1.00 36.94 90 ASP A CA 1
ATOM 718 C C . ASP A 1 90 ? 3.087 5.146 -32.122 1.00 36.94 90 ASP A C 1
ATOM 720 O O . ASP A 1 90 ? 3.503 4.222 -32.824 1.00 36.94 90 ASP A O 1
ATOM 724 N N . GLY A 1 91 ? 2.393 6.175 -32.608 1.00 37.69 91 GLY A N 1
ATOM 725 C CA . GLY A 1 91 ? 2.362 6.610 -34.000 1.00 37.69 91 GLY A CA 1
ATOM 726 C C . GLY A 1 91 ? 2.929 8.015 -34.084 1.00 37.69 91 GLY A C 1
ATOM 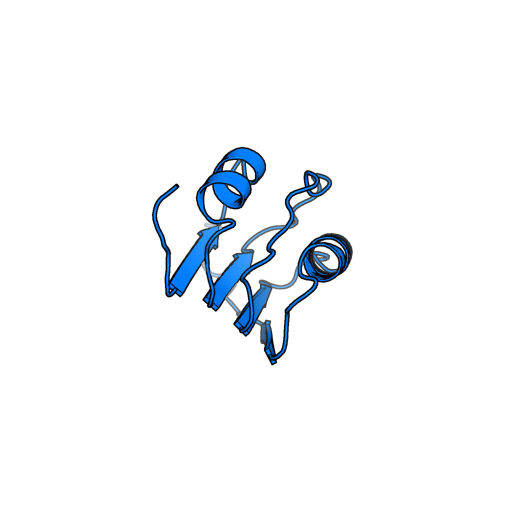727 O O . GLY A 1 91 ? 2.658 8.796 -33.143 1.00 37.69 91 GLY A O 1
#

Radius of gyration: 13.19 Å; chains: 1; bounding box: 25×23×43 Å

Organism: Arabidopsis lyrata subsp. lyrata (NCBI:txid81972)

Sequence (91 aa):
MPFLAEASLELSIRNLTRFLDAIKSANRLYLCLHRDITSAIPLVSFTQLHDLTLCTCGGDAWSFWLDLLQQCPEMRVLRFSISLYPLLLDG

Secondary structure (DSSP, 8-state):
---EEEEEEEE--S-HHHHHHHTTTEEEEEEEESS---SPPP----TT--EEEEEESSS--HHHHHHHHTT-TT--EEEEEE----S----